Protein AF-A0A920SZ27-F1 (afdb_monomer_lite)

Secondary structure (DSSP, 8-state):
--------SSHHHHHHHHHHHHHHHHT---SPPTTHHHHHTTTT-S-HHHHHTTPPP-TTS--B----TT-----EEEEEEEETTEEEEEEEES-TT--EEEEE-

Structure (mmCIF, N/CA/C/O backbone):
data_AF-A0A920SZ27-F1
#
_entry.id   AF-A0A920SZ27-F1
#
loop_
_atom_site.group_PDB
_atom_site.id
_atom_site.type_symbol
_atom_site.label_atom_id
_atom_site.label_alt_id
_atom_site.label_comp_id
_atom_site.label_asym_id
_atom_site.label_entity_id
_atom_site.label_seq_id
_atom_site.pdbx_PDB_ins_code
_atom_site.Cartn_x
_atom_site.Cartn_y
_atom_site.Cartn_z
_atom_site.occupancy
_atom_site.B_iso_or_equiv
_atom_site.auth_seq_id
_atom_site.auth_comp_id
_atom_site.auth_asym_id
_atom_site.auth_atom_id
_atom_site.pdbx_PDB_model_num
ATOM 1 N N . MET A 1 1 ? 55.468 -26.271 -5.277 1.00 39.16 1 MET A N 1
ATOM 2 C CA . MET A 1 1 ? 54.409 -25.398 -5.835 1.00 39.16 1 MET A CA 1
ATOM 3 C C . MET A 1 1 ? 53.141 -25.515 -5.000 1.00 39.16 1 MET A C 1
ATOM 5 O O . MET A 1 1 ? 52.671 -26.625 -4.804 1.00 39.16 1 MET A O 1
ATOM 9 N N . LYS A 1 2 ? 52.588 -24.404 -4.494 1.00 37.94 2 LYS A N 1
ATOM 10 C CA . LYS A 1 2 ? 51.258 -24.374 -3.858 1.00 37.94 2 LYS A CA 1
ATOM 11 C C . LYS A 1 2 ? 50.261 -23.795 -4.861 1.00 37.94 2 LYS A C 1
ATOM 13 O O . LYS A 1 2 ? 50.310 -22.603 -5.144 1.00 37.94 2 LYS A O 1
ATOM 18 N N . VAL A 1 3 ? 49.372 -24.628 -5.396 1.00 44.59 3 VAL A N 1
ATOM 19 C CA . VAL A 1 3 ? 48.251 -24.171 -6.227 1.00 44.59 3 VAL A CA 1
ATOM 20 C C . VAL A 1 3 ? 47.134 -23.720 -5.287 1.00 44.59 3 VAL A C 1
ATOM 22 O O . VAL A 1 3 ? 46.418 -24.542 -4.721 1.00 44.59 3 VAL A O 1
ATOM 25 N N . LYS A 1 4 ? 46.997 -22.407 -5.081 1.00 43.62 4 LYS A N 1
ATOM 26 C CA . LYS A 1 4 ? 45.815 -21.833 -4.428 1.00 43.62 4 LYS A CA 1
ATOM 27 C C . LYS A 1 4 ? 44.702 -21.734 -5.471 1.00 43.62 4 LYS A C 1
ATOM 29 O O . LYS A 1 4 ? 44.743 -20.866 -6.337 1.00 43.62 4 LYS A O 1
ATOM 34 N N . ARG A 1 5 ? 43.707 -22.622 -5.400 1.00 53.22 5 ARG A N 1
ATOM 35 C CA . ARG A 1 5 ? 42.446 -22.436 -6.131 1.00 53.22 5 ARG A CA 1
ATOM 36 C C . ARG A 1 5 ? 41.647 -21.336 -5.435 1.00 53.22 5 ARG A C 1
ATOM 38 O O . ARG A 1 5 ? 41.112 -21.546 -4.352 1.00 53.22 5 ARG A O 1
ATOM 45 N N . SER A 1 6 ? 41.604 -20.171 -6.073 1.00 42.56 6 SER A N 1
ATOM 46 C CA . SER A 1 6 ? 40.663 -19.095 -5.776 1.00 42.56 6 SER A CA 1
ATOM 47 C C . SER A 1 6 ? 39.236 -19.609 -6.008 1.00 42.56 6 SER A C 1
ATOM 49 O O . SER A 1 6 ? 38.834 -19.873 -7.139 1.00 42.56 6 SER A O 1
ATOM 51 N N . LYS A 1 7 ? 38.489 -19.815 -4.922 1.00 53.78 7 LYS A N 1
ATOM 52 C CA . LYS A 1 7 ? 37.029 -19.901 -4.939 1.00 53.78 7 LYS A CA 1
ATOM 53 C C . LYS A 1 7 ? 36.536 -18.596 -4.342 1.00 53.78 7 LYS A C 1
ATOM 55 O O . LYS A 1 7 ? 36.695 -18.440 -3.141 1.00 53.78 7 LYS A O 1
ATOM 60 N N . GLN A 1 8 ? 35.995 -17.706 -5.172 1.00 51.12 8 GLN A N 1
ATOM 61 C CA . GLN A 1 8 ? 35.025 -16.647 -4.838 1.00 51.12 8 GLN A CA 1
ATOM 62 C C . GLN A 1 8 ? 35.077 -15.588 -5.942 1.00 51.12 8 GLN A C 1
ATOM 64 O O . GLN A 1 8 ? 35.886 -14.678 -5.865 1.00 51.12 8 GLN A O 1
ATOM 69 N N . HIS A 1 9 ? 34.258 -15.732 -6.991 1.00 40.03 9 HIS A N 1
ATOM 70 C CA . HIS A 1 9 ? 33.814 -14.588 -7.814 1.00 40.03 9 HIS A CA 1
ATOM 71 C C . HIS A 1 9 ? 32.679 -14.901 -8.815 1.00 40.03 9 HIS A C 1
ATOM 73 O O . HIS A 1 9 ? 32.336 -14.050 -9.633 1.00 40.03 9 HIS A O 1
ATOM 79 N N . THR A 1 10 ? 32.058 -16.086 -8.766 1.00 45.41 10 THR A N 1
ATOM 80 C CA . THR A 1 10 ? 31.056 -16.508 -9.767 1.00 45.41 10 THR A CA 1
ATOM 81 C C . THR A 1 10 ? 29.594 -16.229 -9.385 1.00 45.41 10 THR A C 1
ATOM 83 O O .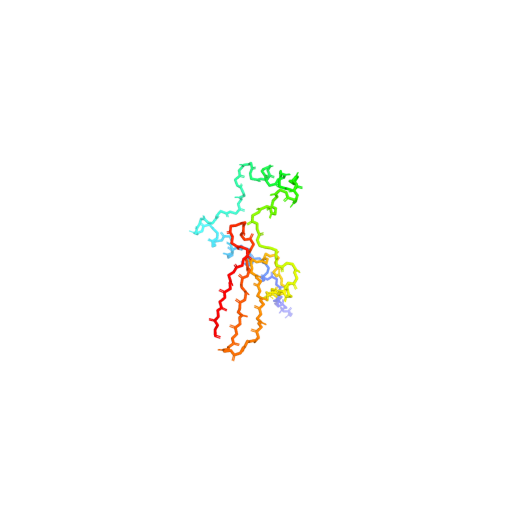 THR A 1 10 ? 28.724 -16.400 -10.227 1.00 45.41 10 THR A O 1
ATOM 86 N N . SER A 1 11 ? 29.282 -15.775 -8.163 1.00 46.00 11 SER A N 1
ATOM 87 C CA . SER A 1 11 ? 27.875 -15.598 -7.732 1.00 46.00 11 SER A CA 1
ATOM 88 C C . SER A 1 11 ? 27.180 -14.347 -8.277 1.00 46.00 11 SER A C 1
ATOM 90 O O . SER A 1 11 ? 25.961 -14.339 -8.373 1.00 46.00 11 SER A O 1
ATOM 92 N N . ALA A 1 12 ? 27.912 -13.290 -8.642 1.00 46.06 12 ALA A N 1
ATOM 93 C CA . ALA A 1 12 ? 27.295 -12.053 -9.139 1.00 46.06 12 ALA A CA 1
ATOM 94 C C . ALA A 1 12 ? 27.017 -12.080 -10.653 1.00 46.06 12 ALA A C 1
ATOM 96 O O . ALA A 1 12 ? 26.065 -11.462 -11.111 1.00 46.06 12 ALA A O 1
ATOM 97 N N . ARG A 1 13 ? 27.821 -12.822 -11.428 1.00 47.00 13 ARG A N 1
ATOM 98 C CA . ARG A 1 13 ? 27.683 -12.909 -12.893 1.00 47.00 13 ARG A CA 1
ATOM 99 C C . ARG A 1 13 ? 26.601 -13.883 -13.363 1.00 47.00 13 ARG A C 1
ATOM 101 O O . ARG A 1 13 ? 26.074 -13.693 -14.447 1.00 47.00 13 ARG A O 1
ATOM 108 N N . ILE A 1 14 ? 26.273 -14.902 -12.567 1.00 52.66 14 ILE A N 1
ATOM 109 C CA . ILE A 1 14 ? 25.275 -15.917 -12.945 1.00 52.66 14 ILE A CA 1
ATOM 110 C C . ILE A 1 14 ? 23.840 -15.407 -12.717 1.00 52.66 14 ILE A C 1
ATOM 112 O O . ILE A 1 14 ? 22.978 -15.657 -13.549 1.00 52.66 14 ILE A O 1
ATOM 116 N N . ARG A 1 15 ? 23.597 -14.602 -11.668 1.00 52.19 15 ARG A N 1
ATOM 117 C CA . ARG A 1 15 ? 22.251 -14.081 -11.348 1.00 52.19 15 ARG A CA 1
ATOM 118 C C . ARG A 1 15 ? 21.657 -13.152 -12.412 1.00 52.19 15 ARG A C 1
ATOM 120 O O . ARG A 1 15 ? 20.449 -13.135 -12.574 1.00 52.19 15 ARG A O 1
ATOM 127 N N . LEU A 1 16 ? 22.491 -12.397 -13.131 1.00 60.25 16 LEU A N 1
ATOM 128 C CA . LEU A 1 16 ? 22.027 -11.545 -14.235 1.00 60.25 16 LEU A CA 1
ATOM 129 C C . LEU A 1 16 ? 21.540 -12.397 -15.419 1.00 60.25 16 LEU A C 1
ATOM 131 O O . LEU A 1 16 ? 20.474 -12.141 -15.959 1.00 60.25 16 LEU A O 1
ATOM 135 N N . ALA A 1 17 ? 22.258 -13.478 -15.743 1.00 75.94 17 ALA A N 1
ATOM 136 C CA . ALA A 1 17 ? 21.895 -14.349 -16.857 1.00 75.94 17 ALA A CA 1
ATOM 137 C C . ALA A 1 17 ? 20.577 -15.107 -16.624 1.00 75.94 17 ALA A C 1
ATOM 139 O O . ALA A 1 17 ? 19.796 -15.248 -17.556 1.00 75.94 17 ALA A O 1
ATOM 140 N N . GLU A 1 18 ? 20.309 -15.589 -15.407 1.00 85.69 18 GLU A N 1
ATOM 141 C CA . GLU A 1 18 ? 19.062 -16.311 -15.099 1.00 85.69 18 GLU A CA 1
ATOM 142 C C . GLU A 1 18 ? 17.825 -15.416 -15.260 1.00 85.69 18 GLU A C 1
ATOM 144 O O . GLU A 1 18 ? 16.852 -15.821 -15.898 1.00 85.69 18 GLU A O 1
ATOM 149 N N . THR A 1 19 ? 17.888 -14.183 -14.747 1.00 89.06 19 THR A N 1
ATOM 150 C CA . THR A 1 19 ? 16.813 -13.194 -14.895 1.00 89.06 19 THR A CA 1
ATOM 151 C C . THR A 1 19 ? 16.593 -12.825 -16.363 1.00 89.06 19 THR A C 1
ATOM 153 O O . THR A 1 19 ? 15.457 -12.865 -16.833 1.00 89.06 19 THR A O 1
ATOM 156 N N . ASP A 1 20 ? 17.664 -12.549 -17.114 1.00 90.38 20 ASP A N 1
ATOM 157 C CA . ASP A 1 20 ? 17.575 -12.189 -18.537 1.00 90.38 20 ASP A CA 1
ATOM 158 C C . ASP A 1 20 ? 17.015 -13.340 -19.393 1.00 90.38 20 ASP A C 1
ATOM 160 O O . ASP A 1 20 ? 16.219 -13.121 -20.314 1.00 90.38 20 ASP A O 1
ATOM 164 N N . ILE A 1 21 ? 17.390 -14.585 -19.069 1.00 92.25 21 ILE A N 1
ATOM 165 C CA . ILE A 1 21 ? 16.840 -15.789 -19.704 1.00 92.25 21 ILE A CA 1
ATOM 166 C C . ILE A 1 21 ? 15.338 -15.884 -19.429 1.00 92.25 21 ILE A C 1
ATOM 168 O O . ILE A 1 21 ? 14.576 -16.071 -20.377 1.00 92.25 21 ILE A O 1
ATOM 172 N N . ALA A 1 22 ? 14.901 -15.721 -18.177 1.00 92.75 22 ALA A N 1
ATOM 173 C CA . ALA A 1 22 ? 13.485 -15.791 -17.815 1.00 92.75 22 ALA A CA 1
ATOM 174 C C . ALA A 1 22 ? 12.660 -14.694 -18.510 1.00 92.75 22 ALA A C 1
ATOM 176 O O . ALA A 1 22 ? 11.620 -14.991 -19.104 1.00 92.75 22 ALA A O 1
ATOM 177 N N . ILE A 1 23 ? 13.157 -13.452 -18.513 1.00 93.56 23 ILE A N 1
ATOM 178 C CA . ILE A 1 23 ? 12.536 -12.319 -19.216 1.00 93.56 23 ILE A CA 1
ATOM 179 C C . ILE A 1 23 ? 12.371 -12.643 -20.701 1.00 93.56 23 ILE A C 1
ATOM 181 O O . ILE A 1 23 ? 11.275 -12.519 -21.246 1.00 93.56 23 ILE A O 1
ATOM 185 N N . THR A 1 24 ? 13.433 -13.119 -21.352 1.00 92.12 24 THR A N 1
ATOM 186 C CA . THR A 1 24 ? 13.422 -13.392 -22.796 1.00 92.12 24 THR A CA 1
ATOM 187 C C . THR A 1 24 ? 12.532 -14.584 -23.152 1.00 92.12 24 THR A C 1
ATOM 189 O O . THR A 1 24 ? 11.741 -14.509 -24.094 1.00 92.12 24 THR A O 1
ATOM 192 N N . GLN A 1 25 ? 12.634 -15.688 -22.405 1.00 94.81 25 GLN A N 1
ATOM 193 C CA . GLN A 1 25 ? 11.868 -16.914 -22.654 1.00 94.81 25 GLN A CA 1
ATOM 194 C C . GLN A 1 25 ? 10.364 -16.691 -22.508 1.00 94.81 25 GLN A C 1
ATOM 196 O O . GLN A 1 25 ? 9.590 -17.169 -23.339 1.00 94.81 25 GLN A O 1
ATOM 201 N N . HIS A 1 26 ? 9.958 -15.940 -21.484 1.00 94.56 26 HIS A N 1
ATOM 202 C CA . HIS A 1 26 ? 8.554 -15.623 -21.228 1.00 94.56 26 HIS A CA 1
ATOM 203 C C . HIS A 1 26 ? 8.093 -14.323 -21.896 1.00 94.56 26 HIS A C 1
ATOM 205 O O . HIS A 1 26 ? 6.921 -13.973 -21.780 1.00 94.56 26 HIS A O 1
ATOM 211 N N . ARG A 1 27 ? 8.984 -13.644 -22.634 1.00 92.69 27 ARG A N 1
ATOM 212 C CA . ARG A 1 27 ? 8.724 -12.371 -23.327 1.00 92.69 27 ARG A CA 1
ATOM 213 C C . ARG A 1 27 ? 8.125 -11.319 -22.390 1.00 92.69 27 ARG A C 1
ATOM 215 O O . ARG A 1 27 ? 7.159 -10.645 -22.743 1.00 92.69 27 ARG A O 1
ATOM 222 N N . LEU A 1 28 ? 8.687 -11.213 -21.186 1.00 94.50 28 LEU A N 1
ATOM 223 C CA . LEU A 1 28 ? 8.275 -10.209 -20.214 1.00 94.50 28 LEU A CA 1
ATOM 224 C C . LEU A 1 28 ? 8.710 -8.832 -20.709 1.00 94.50 28 LEU A C 1
ATOM 226 O O . LEU A 1 28 ? 9.867 -8.627 -21.074 1.00 94.50 28 LEU A O 1
ATOM 230 N N . GLN A 1 29 ? 7.773 -7.894 -20.727 1.00 92.56 29 GLN A N 1
ATOM 231 C CA . GLN A 1 29 ? 8.064 -6.516 -21.075 1.00 92.56 29 GLN A CA 1
ATOM 232 C C . GLN A 1 29 ? 8.748 -5.829 -19.892 1.00 92.56 29 GLN A C 1
ATOM 234 O O . GLN A 1 29 ? 8.202 -5.792 -18.792 1.00 92.56 29 GLN A O 1
ATOM 239 N N . THR A 1 30 ? 9.944 -5.300 -20.127 1.00 91.56 30 THR A N 1
ATOM 240 C CA . THR A 1 30 ? 10.746 -4.598 -19.114 1.00 91.56 30 THR A CA 1
ATOM 241 C C . THR A 1 30 ? 10.732 -3.087 -19.290 1.00 91.56 30 THR A C 1
ATOM 243 O O . THR A 1 30 ? 10.959 -2.363 -18.326 1.00 91.56 30 THR A O 1
ATOM 246 N N . ASP A 1 31 ? 10.459 -2.616 -20.507 1.00 92.94 31 ASP A N 1
ATOM 247 C CA . ASP A 1 31 ? 10.423 -1.196 -20.838 1.00 92.94 31 ASP A CA 1
ATOM 248 C C . ASP A 1 31 ? 8.993 -0.661 -20.824 1.00 92.94 31 ASP A C 1
ATOM 250 O O . ASP A 1 31 ? 8.048 -1.312 -21.285 1.00 92.94 31 ASP A O 1
ATOM 254 N N . TRP A 1 32 ? 8.838 0.570 -20.345 1.00 93.00 32 TRP A N 1
ATOM 255 C CA . TRP A 1 32 ? 7.583 1.301 -20.465 1.00 93.00 32 TRP A CA 1
ATOM 256 C C . TRP A 1 32 ? 7.273 1.621 -21.929 1.00 93.00 32 TRP A C 1
ATOM 258 O O . TRP A 1 32 ? 8.172 1.863 -22.737 1.00 93.00 32 TRP A O 1
ATOM 268 N N . PHE A 1 33 ? 5.986 1.657 -22.277 1.00 94.81 33 PHE A N 1
ATOM 269 C CA . PHE A 1 33 ? 5.573 2.149 -23.588 1.00 94.81 33 PHE A CA 1
ATOM 270 C C . PHE A 1 33 ? 5.882 3.644 -23.731 1.00 94.81 33 PHE A C 1
ATOM 272 O O . PHE A 1 33 ? 5.904 4.393 -22.752 1.00 94.81 33 PHE A O 1
ATOM 279 N N . ALA A 1 34 ? 6.100 4.085 -24.972 1.00 94.12 34 ALA A N 1
ATOM 280 C CA . ALA A 1 34 ? 6.310 5.496 -25.269 1.00 94.12 34 ALA A CA 1
ATOM 281 C C . ALA A 1 34 ? 5.122 6.336 -24.769 1.00 94.12 34 ALA A C 1
ATOM 283 O O . ALA A 1 34 ? 3.971 5.968 -24.991 1.00 94.12 34 ALA A O 1
ATOM 284 N N . GLY A 1 35 ? 5.413 7.455 -24.103 1.00 92.81 35 GLY A N 1
ATOM 285 C CA . GLY A 1 35 ? 4.406 8.369 -23.555 1.00 92.81 35 GLY A CA 1
ATOM 286 C C . GLY A 1 35 ? 3.970 8.078 -22.114 1.00 92.81 35 GLY A C 1
ATOM 287 O O . GLY A 1 35 ? 3.526 9.004 -21.447 1.00 92.81 35 GLY A O 1
ATOM 288 N N . VAL A 1 36 ? 4.181 6.868 -21.571 1.00 94.81 36 VAL A N 1
ATOM 289 C CA . VAL A 1 36 ? 3.779 6.534 -20.181 1.00 94.81 36 VAL A CA 1
ATOM 290 C C . VAL A 1 36 ? 4.450 7.455 -19.162 1.00 94.81 36 VAL A C 1
ATOM 292 O O . VAL A 1 36 ? 3.819 7.912 -18.216 1.00 94.81 36 VAL A O 1
ATOM 295 N N . THR A 1 37 ? 5.729 7.774 -19.357 1.00 92.25 37 THR A N 1
ATOM 296 C CA . THR A 1 37 ? 6.451 8.700 -18.474 1.00 92.25 37 THR A CA 1
ATOM 297 C C . THR A 1 37 ? 5.898 10.121 -18.539 1.00 92.25 37 THR A C 1
ATOM 299 O O . THR A 1 37 ? 5.852 10.797 -17.514 1.00 92.25 37 THR A O 1
ATOM 302 N N . ASP A 1 38 ? 5.462 10.561 -19.722 1.00 92.94 38 ASP A N 1
ATOM 303 C CA . ASP A 1 38 ? 4.896 11.895 -19.927 1.00 92.94 38 ASP A CA 1
ATOM 304 C C . ASP A 1 38 ? 3.499 11.994 -19.302 1.00 92.94 38 ASP A C 1
ATOM 306 O O . ASP A 1 38 ? 3.181 13.005 -18.678 1.00 92.94 38 ASP A O 1
ATOM 310 N N . GLU A 1 39 ? 2.695 10.930 -19.411 1.00 91.69 39 GLU A N 1
ATOM 311 C CA . GLU A 1 39 ? 1.391 10.799 -18.753 1.00 91.69 39 GLU A CA 1
ATOM 312 C C . GLU A 1 39 ? 1.529 10.797 -17.227 1.00 91.69 39 GLU A C 1
ATOM 314 O O . GLU A 1 39 ? 0.856 11.570 -16.545 1.00 91.69 39 GLU A O 1
ATOM 319 N N . VAL A 1 40 ? 2.444 9.985 -16.682 1.00 91.12 40 VAL A N 1
ATOM 320 C CA . VAL A 1 40 ? 2.708 9.927 -15.235 1.00 91.12 40 VAL A CA 1
ATOM 321 C C . VAL A 1 40 ? 3.189 11.277 -14.706 1.00 91.12 40 VAL A C 1
ATOM 323 O O . VAL A 1 40 ? 2.807 11.667 -13.607 1.00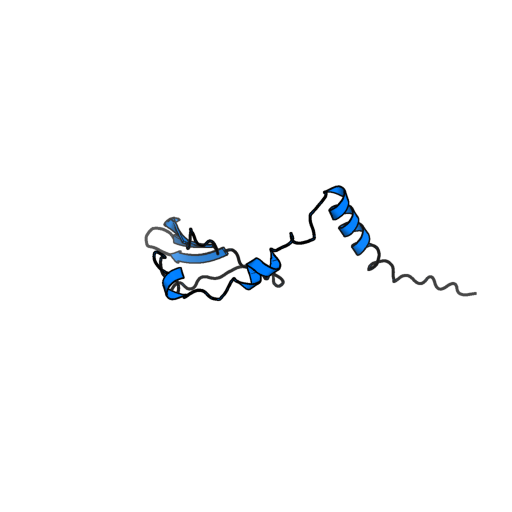 91.12 40 VAL A O 1
ATOM 326 N N . ALA A 1 41 ? 3.961 12.036 -15.489 1.00 89.56 41 ALA A N 1
ATOM 327 C CA . ALA A 1 41 ? 4.400 13.376 -15.103 1.00 89.56 41 ALA A CA 1
ATOM 328 C C . ALA A 1 41 ? 3.245 14.386 -14.947 1.00 89.56 41 ALA A C 1
ATOM 330 O O . ALA A 1 41 ? 3.434 15.423 -14.312 1.00 89.56 41 ALA A O 1
ATOM 331 N N . GLN A 1 42 ? 2.057 14.099 -15.494 1.00 88.81 42 GLN A N 1
ATOM 332 C CA . GLN A 1 42 ? 0.856 14.917 -15.285 1.00 88.81 42 GLN A CA 1
ATOM 333 C C . GLN A 1 42 ? 0.084 14.539 -14.008 1.00 88.81 42 GLN A C 1
ATOM 335 O O . GLN A 1 42 ? -0.812 15.277 -13.590 1.00 88.81 42 GLN A O 1
ATOM 340 N N . ILE A 1 43 ? 0.410 13.410 -13.368 1.00 83.50 43 ILE A N 1
ATOM 341 C CA . ILE A 1 43 ? -0.228 12.968 -12.124 1.00 83.50 43 ILE A CA 1
ATOM 342 C C . ILE A 1 43 ? 0.332 13.806 -10.963 1.00 83.50 43 ILE A C 1
ATOM 344 O O . ILE A 1 43 ? 1.538 13.836 -10.733 1.00 83.50 43 ILE A O 1
ATOM 348 N N . GLY A 1 44 ? -0.546 14.488 -10.217 1.00 68.62 44 GLY A N 1
ATOM 349 C CA . GLY A 1 44 ? -0.172 15.293 -9.040 1.00 68.62 44 GLY A CA 1
ATOM 350 C C . GLY A 1 44 ? -0.566 16.775 -9.084 1.00 68.62 44 GLY A C 1
ATOM 351 O O . GLY A 1 44 ? -0.275 17.502 -8.139 1.00 68.62 44 GLY A O 1
ATOM 352 N N . GLY A 1 45 ? -1.239 17.231 -10.148 1.00 62.38 45 GLY A N 1
ATOM 353 C CA . GLY A 1 45 ? -1.749 18.607 -10.278 1.00 62.38 45 GLY A CA 1
ATOM 354 C C . GLY A 1 45 ? -3.228 18.810 -9.914 1.00 62.38 45 GLY A C 1
ATOM 355 O O . GLY A 1 45 ? -3.753 19.900 -10.132 1.00 62.38 45 GLY A O 1
ATOM 356 N N . ALA A 1 46 ? -3.920 17.777 -9.427 1.00 62.41 46 ALA A N 1
ATOM 357 C CA . ALA A 1 46 ? -5.363 17.809 -9.197 1.00 62.41 46 ALA A CA 1
ATOM 358 C C . ALA A 1 46 ? -5.746 18.433 -7.843 1.00 62.41 46 ALA A C 1
ATOM 360 O O . ALA A 1 46 ? -5.013 18.339 -6.857 1.00 62.41 46 ALA A O 1
ATOM 361 N N . ASP A 1 47 ? -6.924 19.061 -7.794 1.00 73.38 47 ASP A N 1
ATOM 362 C CA . ASP A 1 47 ? -7.508 19.564 -6.552 1.00 73.38 47 ASP A CA 1
ATOM 363 C C . ASP A 1 47 ? -7.951 18.383 -5.676 1.00 73.38 47 ASP A C 1
ATOM 365 O O . ASP A 1 47 ? -8.919 17.680 -5.981 1.00 73.38 47 ASP A O 1
ATOM 369 N N . ALA A 1 48 ? -7.243 18.184 -4.564 1.00 68.62 48 ALA A N 1
ATOM 370 C CA . ALA A 1 48 ? -7.505 17.114 -3.608 1.00 68.62 48 ALA A CA 1
ATOM 371 C C . ALA A 1 48 ? -8.938 17.139 -3.045 1.00 68.62 48 ALA A C 1
ATOM 373 O O . ALA A 1 48 ? -9.426 16.109 -2.580 1.00 68.62 48 ALA A O 1
ATOM 374 N N . VAL A 1 49 ? -9.618 18.291 -3.060 1.00 73.44 49 VAL A N 1
ATOM 375 C CA . VAL A 1 49 ? -11.019 18.394 -2.632 1.00 73.44 49 VAL A CA 1
ATOM 376 C C . VAL A 1 49 ? -11.942 17.751 -3.664 1.00 73.44 49 VAL A C 1
ATOM 378 O O . VAL A 1 49 ? -12.801 16.955 -3.288 1.00 73.44 49 VAL A O 1
ATOM 381 N N . ALA A 1 50 ? -11.724 18.028 -4.952 1.00 77.81 50 ALA A N 1
ATOM 382 C CA . ALA A 1 50 ? -12.505 17.440 -6.039 1.00 77.81 50 ALA A CA 1
ATOM 383 C C . ALA A 1 50 ? -12.303 15.917 -6.128 1.00 77.81 50 ALA A C 1
ATOM 385 O O . ALA A 1 50 ? -13.258 15.173 -6.324 1.00 77.81 50 ALA A O 1
ATOM 386 N N . GLU A 1 51 ? -11.082 15.422 -5.905 1.00 78.44 51 GLU A N 1
ATOM 387 C CA . GLU A 1 51 ? -10.800 13.976 -5.936 1.00 78.44 51 GLU A CA 1
ATOM 388 C C . GLU A 1 51 ? -11.450 13.188 -4.789 1.00 78.44 51 GLU A C 1
ATOM 390 O O . GLU A 1 51 ? -11.644 11.969 -4.893 1.00 78.44 51 GLU A O 1
ATOM 395 N N . ARG A 1 52 ? -11.768 13.868 -3.682 1.00 79.12 52 ARG A N 1
ATOM 396 C CA . ARG A 1 52 ? -12.400 13.274 -2.497 1.00 79.12 52 ARG A CA 1
ATOM 397 C C . ARG A 1 52 ? -13.925 13.279 -2.560 1.00 79.12 52 ARG A C 1
ATOM 399 O O . ARG A 1 52 ? -14.554 12.609 -1.741 1.00 79.12 52 ARG A O 1
ATOM 406 N N . GLU A 1 53 ? -14.525 14.001 -3.504 1.00 83.88 53 GLU A N 1
ATOM 407 C CA . GLU A 1 53 ? -15.978 14.077 -3.633 1.00 83.88 53 GLU A CA 1
ATOM 408 C C . GLU A 1 53 ? -16.587 12.685 -3.885 1.00 83.88 53 GLU A C 1
ATOM 410 O O . GLU A 1 53 ? -16.084 11.887 -4.674 1.00 83.88 53 GLU A O 1
ATOM 415 N N . GLY A 1 54 ? -17.660 12.356 -3.158 1.00 83.19 54 GLY A N 1
ATOM 416 C CA . GLY A 1 54 ? -18.335 11.056 -3.255 1.00 83.19 54 GLY A CA 1
ATOM 417 C C . GLY A 1 54 ? -17.637 9.891 -2.540 1.00 83.19 54 GLY A C 1
ATOM 418 O O . GLY A 1 54 ? -18.160 8.775 -2.563 1.00 83.19 54 GLY A O 1
ATOM 419 N N . ARG A 1 55 ? -16.497 10.119 -1.874 1.00 84.38 55 ARG A N 1
ATOM 420 C CA . ARG A 1 55 ? -15.798 9.090 -1.089 1.00 84.38 55 ARG A CA 1
ATOM 421 C C . ARG A 1 55 ? -16.244 9.078 0.370 1.00 84.38 55 ARG A C 1
ATOM 423 O O . ARG A 1 55 ? -16.604 10.103 0.942 1.00 84.38 55 ARG A O 1
ATOM 430 N N . VAL A 1 56 ? -16.168 7.901 0.989 1.00 85.00 56 VAL A N 1
ATOM 431 C CA . VAL A 1 56 ? -16.318 7.760 2.442 1.00 85.00 56 VAL A CA 1
ATOM 432 C C . VAL A 1 56 ? -15.001 8.152 3.105 1.00 85.00 56 VAL A C 1
ATOM 434 O O . VAL A 1 56 ? -13.957 7.586 2.780 1.00 85.00 56 VAL A O 1
ATOM 437 N N . ASP A 1 57 ? -15.053 9.105 4.035 1.00 86.25 57 ASP A N 1
ATOM 438 C CA . ASP A 1 57 ? -13.894 9.487 4.838 1.00 86.25 57 ASP A CA 1
ATOM 439 C C . ASP A 1 57 ? -13.658 8.459 5.951 1.00 86.25 57 ASP A C 1
ATOM 441 O O . ASP A 1 57 ? -14.500 8.259 6.827 1.00 86.25 57 ASP A O 1
ATOM 445 N N . LEU A 1 58 ? -12.505 7.796 5.888 1.00 87.94 58 LEU A N 1
ATOM 446 C CA . LEU A 1 58 ? -12.053 6.800 6.859 1.00 87.94 58 LEU A CA 1
ATOM 447 C C . LEU A 1 58 ? -10.740 7.214 7.530 1.00 87.94 58 LEU A C 1
ATOM 449 O O . LEU A 1 58 ? -10.100 6.393 8.182 1.00 87.94 58 LEU A O 1
ATOM 453 N N . THR A 1 59 ? -10.330 8.480 7.399 1.00 88.81 59 THR A N 1
ATOM 454 C CA . THR A 1 59 ? -9.053 8.982 7.938 1.00 88.81 59 THR A CA 1
ATOM 455 C C . THR A 1 59 ? -8.953 8.897 9.463 1.00 88.81 59 THR A C 1
ATOM 457 O O . THR A 1 59 ? -7.851 8.935 10.007 1.00 88.81 59 THR A O 1
ATOM 460 N N . SER A 1 60 ? -10.082 8.744 10.163 1.00 92.38 60 SER A N 1
ATOM 461 C CA . SER A 1 60 ? -10.127 8.523 11.610 1.00 92.38 60 SER A CA 1
ATOM 462 C C . SER A 1 60 ? -9.921 7.065 12.031 1.00 92.38 60 SER A C 1
ATOM 464 O O . SER A 1 60 ? -9.717 6.811 13.218 1.00 92.38 60 SER A O 1
ATOM 466 N N . LEU A 1 61 ? -10.027 6.099 11.111 1.00 91.50 61 LEU A N 1
ATOM 467 C CA . LEU A 1 61 ? -9.810 4.688 11.429 1.00 91.50 61 LEU A CA 1
ATOM 468 C C . LEU A 1 61 ? -8.303 4.396 11.475 1.00 91.50 61 LEU A C 1
ATOM 470 O O . LEU A 1 61 ? -7.591 4.756 10.536 1.00 91.50 61 LEU A O 1
ATOM 474 N N . PRO A 1 62 ? -7.793 3.716 12.519 1.00 94.50 62 PRO A N 1
ATOM 475 C CA . PRO A 1 62 ? -6.370 3.418 12.653 1.00 94.50 62 PRO A CA 1
ATOM 476 C C . PRO A 1 62 ? -5.994 2.204 11.789 1.00 94.50 62 PRO A C 1
ATOM 478 O O . PRO A 1 62 ? -5.632 1.144 12.298 1.00 94.50 62 PRO A O 1
ATOM 481 N N . MET A 1 63 ? -6.140 2.346 10.473 1.00 93.75 63 MET A N 1
ATOM 482 C CA . MET A 1 63 ? -5.799 1.303 9.511 1.00 93.75 63 MET A CA 1
ATOM 483 C C . MET A 1 63 ? -4.284 1.118 9.437 1.00 93.75 63 MET A C 1
ATOM 485 O O . MET A 1 63 ? -3.522 2.082 9.523 1.00 93.75 63 MET A O 1
ATOM 489 N N . VAL A 1 64 ? -3.854 -0.129 9.261 1.00 94.88 64 VAL A N 1
ATOM 490 C CA . VAL A 1 64 ? -2.441 -0.497 9.113 1.00 94.88 64 VAL A CA 1
ATOM 491 C C . VAL A 1 64 ? -2.239 -1.332 7.856 1.00 94.88 64 VAL A C 1
ATOM 493 O O . VAL A 1 64 ? -3.147 -2.052 7.443 1.00 94.88 64 VAL A O 1
ATOM 496 N N . THR A 1 65 ? -1.045 -1.261 7.276 1.00 94.88 65 THR A N 1
ATOM 497 C CA . THR A 1 65 ? -0.593 -2.183 6.226 1.00 94.88 65 THR A CA 1
ATOM 498 C C . THR A 1 65 ? 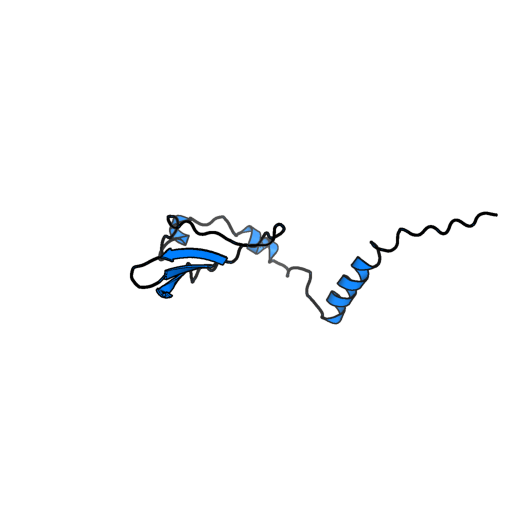0.390 -3.178 6.848 1.00 94.88 65 THR A C 1
ATOM 500 O O . THR A 1 65 ? 1.025 -2.880 7.870 1.00 94.88 65 THR A O 1
ATOM 503 N N . ILE A 1 66 ? 0.455 -4.397 6.314 1.00 95.44 66 ILE A N 1
ATOM 504 C CA . ILE A 1 66 ? 1.296 -5.472 6.854 1.00 95.44 66 ILE A CA 1
ATOM 505 C C . ILE A 1 66 ? 2.076 -6.084 5.696 1.00 95.44 66 ILE A C 1
ATOM 507 O O . ILE A 1 66 ? 1.645 -7.051 5.074 1.00 95.44 66 ILE A O 1
ATOM 511 N N . ASP A 1 67 ? 3.254 -5.522 5.448 1.00 95.75 67 ASP A N 1
ATOM 512 C CA . ASP A 1 67 ? 4.049 -5.804 4.258 1.00 95.75 67 ASP A CA 1
ATOM 513 C C . ASP A 1 67 ? 5.475 -6.246 4.598 1.00 95.75 67 ASP A C 1
ATOM 515 O O . ASP A 1 67 ? 5.959 -6.124 5.729 1.00 95.75 67 ASP A O 1
ATOM 519 N N . GLY A 1 68 ? 6.179 -6.756 3.586 1.00 96.25 68 GLY A N 1
ATOM 520 C CA . GLY A 1 68 ? 7.611 -7.022 3.687 1.00 96.25 68 GLY A CA 1
ATOM 521 C C . GLY A 1 68 ? 8.419 -5.737 3.898 1.00 96.25 68 GLY A C 1
ATOM 522 O O . GLY A 1 68 ? 8.069 -4.679 3.386 1.00 96.25 68 GLY A O 1
ATOM 523 N N . ALA A 1 69 ? 9.551 -5.831 4.603 1.00 95.94 69 ALA A N 1
ATOM 524 C CA . ALA A 1 69 ? 10.378 -4.665 4.947 1.00 95.94 69 ALA A CA 1
ATOM 525 C C . ALA A 1 69 ? 10.865 -3.852 3.727 1.00 95.94 69 ALA A C 1
ATOM 527 O O . ALA A 1 69 ? 11.070 -2.641 3.825 1.00 95.94 69 ALA A O 1
ATOM 528 N N . ASP A 1 70 ? 11.027 -4.510 2.577 1.00 96.25 70 ASP A N 1
ATOM 529 C CA . ASP A 1 70 ? 11.497 -3.888 1.338 1.00 96.25 70 ASP A CA 1
ATOM 530 C C . ASP A 1 70 ? 10.358 -3.394 0.427 1.00 96.25 70 ASP A C 1
ATOM 532 O O . ASP A 1 70 ? 10.640 -2.762 -0.593 1.00 96.25 70 ASP A O 1
ATOM 536 N N . ALA A 1 71 ? 9.090 -3.621 0.795 1.00 95.69 71 ALA A N 1
ATOM 537 C CA . ALA A 1 71 ? 7.926 -3.214 0.007 1.00 95.69 71 ALA A CA 1
ATOM 538 C C . ALA A 1 71 ? 7.846 -1.686 -0.163 1.00 95.69 71 ALA A C 1
ATOM 540 O O . ALA A 1 71 ? 8.358 -0.907 0.661 1.00 95.69 71 ALA A O 1
ATOM 541 N N . LYS A 1 72 ? 7.249 -1.251 -1.277 1.00 92.81 72 LYS A N 1
ATOM 542 C CA . LYS A 1 72 ? 7.090 0.174 -1.640 1.00 92.81 72 LYS A CA 1
ATOM 543 C C . LYS A 1 72 ? 5.689 0.504 -2.166 1.00 92.81 72 LYS A C 1
ATOM 545 O O . LYS A 1 72 ? 5.342 1.677 -2.260 1.00 92.81 72 LYS A O 1
ATOM 550 N N . ASP A 1 73 ? 4.918 -0.519 -2.484 1.00 91.56 73 ASP A N 1
ATOM 551 C CA . ASP A 1 73 ? 3.602 -0.542 -3.099 1.00 91.56 73 ASP A CA 1
ATOM 552 C C . ASP A 1 73 ? 2.584 -1.109 -2.099 1.00 91.56 73 ASP A C 1
ATOM 554 O O . ASP A 1 73 ? 2.335 -2.305 -2.042 1.00 91.56 73 ASP A O 1
ATOM 558 N N . PHE A 1 74 ? 2.039 -0.238 -1.245 1.00 90.31 74 PHE A N 1
ATOM 559 C CA . PHE A 1 74 ? 1.079 -0.632 -0.210 1.00 90.31 74 PHE A CA 1
ATOM 560 C C . PHE A 1 74 ? -0.349 -0.606 -0.757 1.00 90.31 74 PHE A C 1
ATOM 562 O O . PHE A 1 74 ? -1.006 0.439 -0.731 1.00 90.31 74 PHE A O 1
ATOM 569 N N . ASP A 1 75 ? -0.821 -1.727 -1.291 1.00 89.19 75 ASP A N 1
ATOM 570 C CA . ASP A 1 75 ? -2.107 -1.777 -1.995 1.00 89.19 75 ASP A CA 1
ATOM 571 C C . ASP A 1 75 ? -3.315 -1.955 -1.071 1.00 89.19 75 ASP A C 1
ATOM 573 O O . ASP A 1 75 ? -4.417 -1.525 -1.430 1.00 89.19 75 ASP A O 1
ATOM 577 N N . ASP A 1 76 ? -3.119 -2.540 0.113 1.00 90.62 76 ASP A N 1
ATOM 578 C CA . ASP A 1 76 ? -4.165 -2.832 1.089 1.00 90.62 76 ASP A CA 1
ATOM 579 C C . ASP A 1 76 ? -3.883 -2.269 2.488 1.00 90.62 76 ASP A C 1
ATOM 581 O O . ASP A 1 76 ? -2.747 -2.040 2.899 1.00 90.62 76 ASP A O 1
ATOM 585 N N . ALA A 1 77 ? -4.965 -2.025 3.229 1.00 92.88 77 ALA A N 1
ATOM 586 C CA . ALA A 1 77 ? -4.915 -1.615 4.626 1.00 92.88 77 ALA A CA 1
ATOM 587 C C . ALA A 1 77 ? -6.056 -2.269 5.408 1.00 92.88 77 ALA A C 1
ATOM 589 O O . ALA A 1 77 ? -7.175 -2.399 4.904 1.00 92.88 77 ALA A O 1
ATOM 590 N N . VAL A 1 78 ? -5.803 -2.649 6.657 1.00 93.75 78 VAL A N 1
ATOM 591 C CA . VAL A 1 78 ? -6.774 -3.358 7.496 1.00 93.75 78 VAL A CA 1
ATOM 592 C C . VAL A 1 78 ? -6.980 -2.679 8.845 1.00 93.75 78 VAL A C 1
ATOM 594 O O . VAL A 1 78 ? -6.052 -2.139 9.446 1.00 93.75 78 VAL A O 1
ATOM 597 N N . PHE A 1 79 ? -8.217 -2.726 9.335 1.00 94.25 79 PHE A N 1
ATOM 598 C CA . PHE A 1 79 ? -8.583 -2.366 10.705 1.00 94.25 79 PHE A CA 1
ATOM 599 C C . PHE A 1 79 ? -9.690 -3.300 11.196 1.00 94.25 79 PHE A C 1
ATOM 601 O O . PHE A 1 79 ? -10.626 -3.594 10.455 1.00 94.25 79 PHE A O 1
ATOM 608 N N . ALA A 1 80 ? -9.602 -3.764 12.441 1.00 94.06 80 ALA A N 1
ATOM 609 C CA . ALA A 1 80 ? -10.606 -4.634 13.036 1.00 94.06 80 ALA A CA 1
ATOM 610 C C . ALA A 1 80 ? -10.993 -4.145 14.432 1.00 94.06 80 ALA A C 1
ATOM 612 O O . ALA A 1 80 ? -10.131 -3.805 15.242 1.00 94.06 80 ALA A O 1
ATOM 613 N N . GLU A 1 81 ? -12.290 -4.172 14.722 1.00 94.19 81 GLU A N 1
ATOM 614 C CA . GLU A 1 81 ? -12.845 -3.851 16.036 1.00 94.19 81 GLU A CA 1
ATOM 615 C C . GLU A 1 81 ? -13.855 -4.914 16.476 1.00 94.19 81 GLU A C 1
ATOM 617 O O . GLU A 1 81 ? -14.646 -5.419 15.672 1.00 94.19 81 GLU A O 1
ATOM 622 N N . ALA A 1 82 ? -13.825 -5.267 17.760 1.00 95.00 82 ALA A N 1
ATOM 623 C CA . ALA A 1 82 ? -14.798 -6.181 18.341 1.00 95.00 82 ALA A CA 1
ATOM 624 C C . ALA A 1 82 ? -16.148 -5.472 18.523 1.00 95.00 82 ALA A C 1
ATOM 626 O O . ALA A 1 82 ? -16.203 -4.294 18.869 1.00 95.00 82 ALA A O 1
ATOM 627 N N . ASN A 1 83 ? -17.237 -6.209 18.325 1.00 90.50 83 ASN A N 1
ATOM 628 C CA . ASN A 1 83 ? -18.614 -5.766 18.527 1.00 90.50 83 ASN A CA 1
ATOM 629 C C . ASN A 1 83 ? -19.373 -6.777 19.398 1.00 90.50 83 ASN A C 1
ATOM 631 O O . ASN A 1 83 ? -18.842 -7.832 19.740 1.00 90.50 83 ASN A O 1
ATOM 635 N N . SER A 1 84 ? -20.627 -6.468 19.746 1.00 91.31 84 SER A N 1
ATOM 636 C CA . SER A 1 84 ? -21.487 -7.332 20.574 1.00 91.31 84 SER A CA 1
ATOM 637 C C . SER A 1 84 ? -21.601 -8.768 20.066 1.00 91.31 84 SER A C 1
ATOM 639 O O . SER A 1 84 ? -21.679 -9.690 20.872 1.00 91.31 84 SER A O 1
ATOM 641 N N . ASP A 1 85 ? -21.582 -8.945 18.745 1.00 89.44 85 ASP A N 1
ATOM 642 C CA . ASP A 1 85 ? -21.897 -10.212 18.082 1.00 89.44 85 ASP A CA 1
ATOM 643 C C . ASP A 1 85 ? -20.712 -10.804 17.300 1.00 89.44 85 ASP A C 1
ATOM 645 O O . ASP A 1 85 ? -20.898 -11.757 16.548 1.00 89.44 85 ASP A O 1
ATOM 649 N N .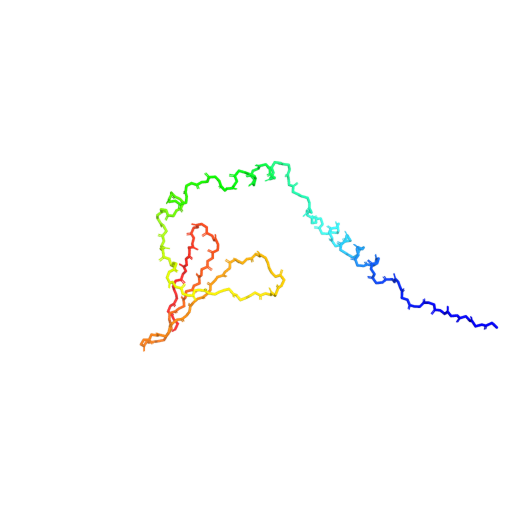 GLY A 1 86 ? -19.499 -10.253 17.451 1.00 91.50 86 GLY A N 1
ATOM 650 C CA . GLY A 1 86 ? -18.327 -10.684 16.680 1.00 91.50 86 GLY A CA 1
ATOM 651 C C . GLY A 1 86 ? -17.346 -9.550 16.398 1.00 91.50 86 GLY A C 1
ATOM 652 O O . GLY A 1 86 ? -16.979 -8.798 17.301 1.00 91.50 86 GLY A O 1
ATOM 653 N N . TRP A 1 87 ? -16.919 -9.407 15.146 1.00 93.56 87 TRP A N 1
ATOM 654 C CA . TRP A 1 87 ? -15.959 -8.393 14.707 1.00 93.56 87 TRP A CA 1
ATOM 655 C C . TRP A 1 87 ? -16.480 -7.603 13.511 1.00 93.56 87 TRP A C 1
ATOM 657 O O . TRP A 1 87 ? -17.156 -8.130 12.634 1.00 93.56 87 TRP A O 1
ATOM 667 N N . THR A 1 88 ? -16.131 -6.322 13.451 1.00 92.31 88 THR A N 1
ATOM 668 C CA . THR A 1 88 ? -16.186 -5.558 12.204 1.00 92.31 88 THR A CA 1
ATOM 669 C C . THR A 1 88 ? -14.768 -5.469 11.656 1.00 92.31 88 THR A C 1
ATOM 671 O O . THR A 1 88 ? -13.877 -4.945 12.321 1.00 92.31 88 THR A O 1
ATOM 674 N N . LEU A 1 89 ? -14.572 -5.967 10.438 1.00 92.19 89 LEU A N 1
ATOM 675 C CA . LEU A 1 89 ? -13.336 -5.850 9.675 1.00 92.19 89 LEU A CA 1
ATOM 676 C C . LEU A 1 89 ? -13.510 -4.816 8.561 1.00 92.19 89 LEU A C 1
ATOM 678 O O . LEU A 1 89 ? -14.467 -4.870 7.784 1.00 92.19 89 LEU A O 1
ATOM 682 N N . TRP A 1 90 ? -12.549 -3.911 8.470 1.00 92.19 90 TRP A N 1
ATOM 683 C CA . TRP A 1 90 ? -12.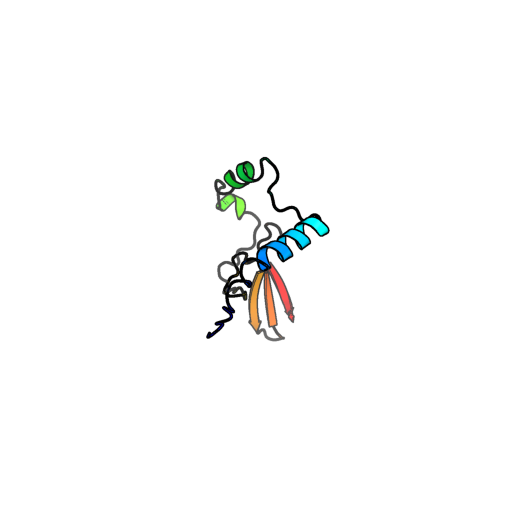386 -2.946 7.397 1.00 92.19 90 TRP A CA 1
ATOM 684 C C . TRP A 1 90 ? -11.187 -3.355 6.553 1.00 92.19 90 TRP A C 1
ATOM 686 O O . TRP A 1 90 ? -10.090 -3.528 7.084 1.00 92.19 90 TRP A O 1
ATOM 696 N N . VAL A 1 91 ? -11.402 -3.487 5.247 1.00 91.06 91 VAL A N 1
ATOM 697 C CA . VAL A 1 91 ? -10.334 -3.716 4.265 1.00 91.06 91 VAL A CA 1
ATOM 698 C C . VAL A 1 91 ? -10.375 -2.579 3.255 1.00 91.06 91 VAL A C 1
ATOM 700 O O . VAL A 1 91 ? -11.3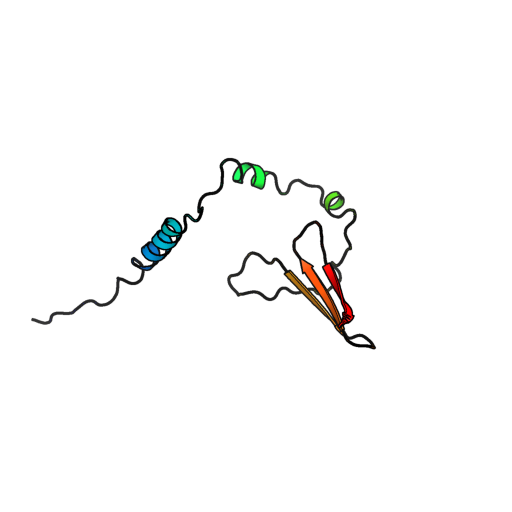68 -2.433 2.538 1.00 91.06 91 VAL A O 1
ATOM 703 N N . GLY A 1 92 ? -9.335 -1.753 3.254 1.00 88.56 92 GLY A N 1
ATOM 704 C CA . GLY A 1 92 ? -9.114 -0.653 2.321 1.00 88.56 92 GLY A CA 1
ATOM 705 C C . GLY A 1 92 ? -8.217 -1.084 1.169 1.00 88.56 92 GLY A C 1
ATOM 706 O O . GLY A 1 92 ? -7.421 -2.006 1.317 1.00 88.56 92 GLY A O 1
ATOM 707 N N . SER A 1 93 ? -8.360 -0.413 0.028 1.00 81.62 93 SER A N 1
ATOM 708 C CA . SER A 1 93 ? -7.482 -0.594 -1.129 1.00 81.62 93 SER A CA 1
ATOM 709 C C . SER A 1 93 ? -7.134 0.754 -1.756 1.00 81.62 93 SER A C 1
ATOM 711 O O . SER A 1 93 ? -7.925 1.693 -1.641 1.00 81.62 93 SER A O 1
ATOM 713 N N . GLN A 1 94 ? -6.006 0.860 -2.463 1.00 73.25 94 GLN A N 1
ATOM 714 C CA . GLN A 1 94 ? -5.624 2.090 -3.184 1.00 73.25 94 GLN A CA 1
ATOM 715 C C . GLN A 1 94 ? -6.576 2.480 -4.337 1.00 73.25 94 GLN A C 1
ATOM 717 O O . GLN A 1 94 ? -6.442 3.555 -4.924 1.00 73.25 94 GLN A O 1
ATOM 722 N N . SER A 1 95 ? -7.558 1.640 -4.681 1.00 64.81 95 SER A N 1
ATOM 723 C CA . SER A 1 95 ? -8.465 1.899 -5.798 1.00 64.81 95 SER A CA 1
ATOM 724 C C . SER A 1 95 ? -9.320 3.153 -5.587 1.00 64.81 95 SER A C 1
ATOM 726 O O . SER A 1 95 ? -9.982 3.335 -4.562 1.00 64.81 95 SER A O 1
ATOM 728 N N . GLN A 1 96 ? -9.402 3.988 -6.628 1.00 54.38 96 GLN A N 1
ATOM 729 C CA . GLN A 1 96 ? -10.266 5.167 -6.636 1.00 54.38 96 GLN A CA 1
ATOM 730 C C . GLN A 1 96 ? -11.762 4.831 -6.490 1.00 54.38 96 GLN A C 1
ATOM 732 O O . GLN A 1 96 ? -12.541 5.689 -6.085 1.00 54.38 96 GLN A O 1
ATOM 737 N N . SER A 1 97 ? -12.160 3.595 -6.798 1.00 55.16 97 SER A N 1
ATOM 738 C CA . SER A 1 97 ? -13.565 3.181 -6.882 1.00 55.16 97 SER A CA 1
ATOM 739 C C . SER A 1 97 ? -14.079 2.459 -5.630 1.00 55.16 97 SER A C 1
ATOM 741 O O . SER A 1 97 ? -15.290 2.323 -5.467 1.00 55.16 97 SER A O 1
ATOM 743 N N . LEU A 1 98 ? -13.191 1.963 -4.759 1.00 54.16 98 LEU A N 1
ATOM 744 C CA . LEU A 1 98 ? -13.541 1.107 -3.617 1.00 54.16 98 LEU A CA 1
ATOM 745 C C . LEU A 1 98 ? -12.615 1.405 -2.431 1.00 54.16 98 LEU A C 1
ATOM 747 O O . LEU A 1 98 ? -11.566 0.788 -2.265 1.00 54.16 98 LEU A O 1
ATOM 751 N N . CYS A 1 99 ? -13.001 2.377 -1.605 1.00 59.97 99 CYS A N 1
ATOM 752 C CA . CYS A 1 99 ? -12.108 2.907 -0.571 1.00 59.97 99 CYS A CA 1
ATOM 753 C C . CYS A 1 99 ? -12.054 2.037 0.698 1.00 59.97 99 CYS A C 1
ATOM 755 O O . CYS A 1 99 ? -11.006 1.974 1.328 1.00 59.97 99 CYS A O 1
ATOM 757 N N . ALA A 1 100 ? -13.129 1.320 1.047 1.00 64.62 100 ALA A N 1
ATOM 758 C CA . ALA A 1 100 ? -13.073 0.202 1.990 1.00 64.62 100 ALA A CA 1
ATOM 759 C C . ALA A 1 100 ? -14.345 -0.648 1.951 1.00 64.62 100 ALA A C 1
ATOM 761 O O . ALA A 1 100 ? -15.438 -0.149 1.668 1.00 64.62 100 ALA A O 1
ATOM 762 N N . ARG A 1 101 ? -14.218 -1.929 2.310 1.00 73.44 101 ARG A N 1
ATOM 763 C CA . ARG A 1 101 ? -15.356 -2.822 2.549 1.00 73.44 101 ARG A CA 1
ATOM 764 C C . ARG A 1 101 ? -15.443 -3.180 4.027 1.00 73.44 101 ARG A C 1
ATOM 766 O O . ARG A 1 101 ? -14.480 -3.676 4.605 1.00 73.44 101 ARG A O 1
ATOM 773 N N . ARG A 1 102 ? -16.629 -2.972 4.602 1.00 77.06 102 ARG A N 1
ATOM 774 C CA . ARG A 1 102 ? -16.994 -3.451 5.936 1.00 77.06 102 ARG A CA 1
ATOM 775 C C . ARG A 1 102 ? -17.482 -4.896 5.846 1.00 77.06 102 ARG A C 1
ATOM 777 O O . ARG A 1 102 ? -18.379 -5.194 5.055 1.00 77.06 102 ARG A O 1
ATOM 784 N N . VAL A 1 103 ? -16.928 -5.772 6.674 1.00 76.38 103 VAL A N 1
ATOM 785 C CA . VAL A 1 103 ? -17.362 -7.165 6.824 1.00 76.38 103 VAL A CA 1
ATOM 786 C C . VAL A 1 103 ? -17.646 -7.422 8.299 1.00 76.38 103 VAL A C 1
ATOM 788 O O . VAL A 1 103 ? -16.822 -7.093 9.146 1.00 76.38 103 VAL A O 1
ATOM 791 N N . ILE A 1 104 ? -18.821 -7.972 8.602 1.00 77.31 104 ILE A N 1
ATOM 792 C CA . ILE A 1 104 ? -19.142 -8.464 9.945 1.00 77.31 104 ILE A CA 1
ATOM 793 C C . ILE A 1 104 ? -18.760 -9.943 9.969 1.00 77.31 104 ILE A C 1
ATOM 795 O O . ILE A 1 104 ? -19.189 -10.690 9.085 1.00 77.31 104 ILE A O 1
ATOM 799 N N . VAL A 1 105 ? -17.916 -10.318 10.925 1.00 73.81 105 VAL A N 1
ATOM 800 C CA . VAL A 1 105 ? -17.376 -11.671 11.115 1.00 73.81 105 VAL A CA 1
ATOM 801 C C . VAL A 1 105 ? -17.834 -12.215 12.454 1.00 73.81 105 VAL A C 1
ATOM 803 O O . VAL A 1 105 ? -17.764 -11.445 13.439 1.00 73.81 105 VAL A O 1
#

Radius of gyration: 24.04 Å; chains: 1; bounding box: 76×45×46 Å

Foldseek 3Di:
DDDDPDPDDPPPVVVVVVVVCVCVVVVPDPDDDPCPVVVVVPPPPDDPVVLCPPHDDPVVAPWDADDDPPDDDRFWTWDWDADPVGIWIWIAGPDSVDGIDTDGD

Sequence (105 aa):
MKVKRSKQHTSARIRLAETDIAITQHRLQTDWFAGVTDEVAQIGGADAVAEREGRVDLTSLPMVTIDGADAKDFDDAVFAEANSDGWTLWVGSQSQSLCARRVIV

pLDDT: mean 80.18, std 17.33, range [37.94, 96.25]